Protein AF-A0AAU3JNM6-F1 (afdb_monomer_lite)

Foldseek 3Di:
DPPPQQWEKEWADEPVQQWIKIAIDHNPSVLVVVLCVQLQWDQDPPRITTHHPDHHVRSCVSSVVSCVVSSYHYHYDPDHDVVNVVVVVVVVVPD

Radius of gyration: 14.05 Å; chains: 1; bounding box: 40×29×35 Å

Sequence (95 aa):
MPPHPPAQITVAYSRHLDGLIAFSHGEQWRWAHAALAEAGFTKRDAGSFHTPGDSVPVAMTKLLPIARRHRASLQVSGRPYLGDVADQIAAHRSH

pLDDT: mean 73.11, std 12.08, range [44.09, 86.44]

Structure (mmCIF, N/CA/C/O backbone):
data_AF-A0AAU3JNM6-F1
#
_entry.id   AF-A0AAU3JNM6-F1
#
loop_
_atom_site.group_PDB
_atom_site.id
_atom_site.type_symbol
_atom_site.label_atom_id
_atom_site.label_alt_id
_atom_site.label_comp_id
_atom_site.label_asym_id
_atom_site.label_entity_id
_atom_site.label_seq_id
_atom_site.pdbx_PDB_ins_code
_atom_site.Cartn_x
_atom_site.Cartn_y
_atom_site.Cartn_z
_atom_site.occupancy
_atom_site.B_iso_or_equiv
_atom_site.auth_seq_id
_atom_site.auth_comp_id
_atom_site.auth_asym_id
_atom_site.auth_atom_id
_atom_site.pdbx_PDB_model_num
ATOM 1 N N . MET A 1 1 ? 6.913 11.507 22.324 1.00 45.28 1 MET A N 1
ATOM 2 C CA . MET A 1 1 ? 6.748 10.541 21.217 1.00 45.28 1 MET A CA 1
ATOM 3 C C . MET A 1 1 ? 5.441 10.866 20.517 1.00 45.28 1 MET A C 1
ATOM 5 O O . MET A 1 1 ? 4.449 10.980 21.229 1.00 45.28 1 MET A O 1
ATOM 9 N N . PRO A 1 2 ? 5.403 11.087 19.192 1.00 49.09 2 PRO A N 1
ATOM 10 C CA . PRO A 1 2 ? 4.119 11.137 18.504 1.00 49.09 2 PRO A CA 1
ATOM 11 C C . PRO A 1 2 ? 3.435 9.772 18.690 1.00 49.09 2 PRO A C 1
ATOM 13 O O . PRO A 1 2 ? 4.137 8.756 18.689 1.00 49.09 2 PRO A O 1
ATOM 16 N N . PRO A 1 3 ? 2.109 9.715 18.909 1.00 54.94 3 PRO A N 1
ATOM 17 C CA . PRO A 1 3 ? 1.413 8.442 18.990 1.00 54.94 3 PRO A CA 1
ATOM 18 C C . PRO A 1 3 ? 1.659 7.726 17.670 1.00 54.94 3 PRO A C 1
ATOM 20 O O . PRO A 1 3 ? 1.326 8.255 16.607 1.00 54.94 3 PRO A O 1
ATOM 23 N N . HIS A 1 4 ? 2.306 6.564 17.727 1.00 55.16 4 HIS A N 1
ATOM 24 C CA . HIS A 1 4 ? 2.432 5.734 16.547 1.00 55.16 4 HIS A CA 1
ATOM 25 C C . HIS A 1 4 ? 1.003 5.448 16.085 1.00 55.16 4 HIS A C 1
ATOM 27 O O . HIS A 1 4 ? 0.201 4.936 16.870 1.00 55.16 4 HIS A O 1
ATOM 33 N N . PRO A 1 5 ? 0.639 5.851 14.862 1.00 62.00 5 PRO A N 1
ATOM 34 C CA . PRO A 1 5 ? -0.696 5.613 14.361 1.00 62.00 5 PRO A CA 1
ATOM 35 C C . PRO A 1 5 ? -0.929 4.103 14.416 1.00 62.00 5 PRO A C 1
ATOM 37 O O . PRO A 1 5 ? -0.034 3.329 14.054 1.00 62.00 5 PRO A O 1
ATOM 40 N N . PRO A 1 6 ? -2.089 3.670 14.925 1.00 71.88 6 PRO A N 1
ATOM 41 C CA . PRO A 1 6 ? -2.301 2.266 15.234 1.00 71.88 6 PRO A CA 1
ATOM 42 C C . PRO A 1 6 ? -2.326 1.402 13.966 1.00 71.88 6 PRO A C 1
ATOM 44 O O .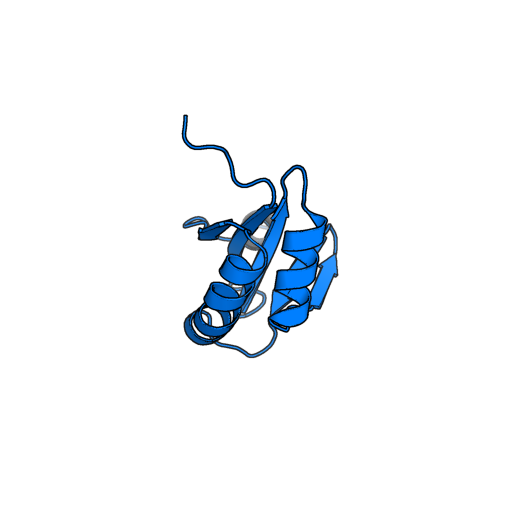 PRO A 1 6 ? -2.037 0.211 14.027 1.00 71.88 6 PRO A O 1
ATOM 47 N N . ALA A 1 7 ? -2.618 2.003 12.810 1.00 79.88 7 ALA A N 1
ATOM 48 C CA . ALA A 1 7 ? -2.489 1.396 11.495 1.00 79.88 7 ALA A CA 1
ATOM 49 C C . ALA A 1 7 ? -1.347 2.069 10.719 1.00 79.88 7 ALA A C 1
ATOM 51 O O . ALA A 1 7 ? -1.313 3.294 10.581 1.00 79.88 7 ALA A O 1
ATOM 52 N N . GLN A 1 8 ? -0.416 1.274 10.198 1.00 81.31 8 GLN A N 1
ATOM 53 C CA . GLN A 1 8 ? 0.719 1.752 9.412 1.00 81.31 8 GLN A CA 1
ATOM 54 C C . GLN A 1 8 ? 0.796 0.991 8.091 1.00 81.31 8 GLN A C 1
ATOM 56 O O . GLN A 1 8 ? 0.575 -0.218 8.023 1.00 81.31 8 GLN A O 1
ATOM 61 N N . ILE A 1 9 ? 1.091 1.726 7.027 1.00 84.75 9 ILE A N 1
ATOM 62 C CA . ILE A 1 9 ? 1.261 1.221 5.673 1.00 84.75 9 ILE A CA 1
ATOM 63 C C . ILE A 1 9 ? 2.651 1.650 5.226 1.00 84.75 9 ILE A C 1
ATOM 65 O O . ILE A 1 9 ? 2.900 2.839 5.042 1.00 84.75 9 ILE A O 1
ATOM 69 N N . THR A 1 10 ? 3.548 0.690 5.032 1.00 85.62 10 THR A N 1
ATOM 70 C CA . THR A 1 10 ? 4.841 0.951 4.395 1.00 85.62 10 THR A CA 1
AT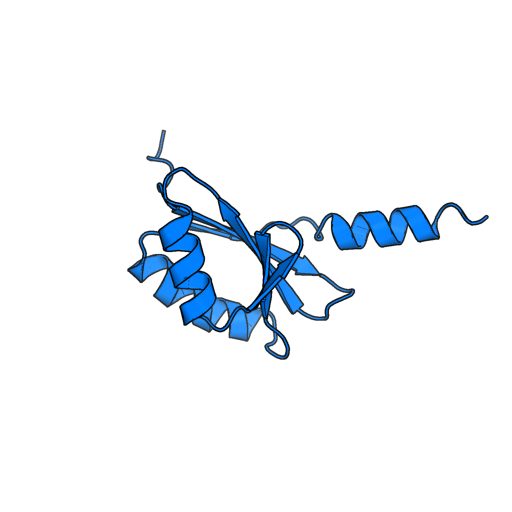OM 71 C C . THR A 1 10 ? 4.733 0.609 2.927 1.00 85.62 10 THR A C 1
ATOM 73 O O . THR A 1 10 ? 4.380 -0.517 2.596 1.00 85.62 10 THR A O 1
ATOM 76 N N . VAL A 1 11 ? 5.060 1.549 2.049 1.00 84.44 11 VAL A N 1
ATOM 77 C CA . VAL A 1 11 ? 5.144 1.313 0.605 1.00 84.44 11 VAL A CA 1
ATOM 78 C C . VAL A 1 11 ? 6.598 1.298 0.155 1.00 84.44 11 VAL A C 1
ATOM 80 O O . VAL A 1 11 ? 7.409 2.100 0.613 1.00 84.44 11 VAL A O 1
ATOM 83 N N . ALA A 1 12 ? 6.932 0.378 -0.737 1.00 82.00 12 ALA A N 1
ATOM 84 C CA . ALA A 1 12 ? 8.236 0.232 -1.359 1.00 82.00 12 ALA A CA 1
ATOM 85 C C . ALA A 1 12 ? 8.052 0.029 -2.863 1.00 82.00 12 ALA A C 1
ATOM 87 O O . ALA A 1 12 ? 7.090 -0.594 -3.309 1.00 82.00 12 ALA A O 1
ATOM 88 N N . TYR A 1 13 ? 8.988 0.543 -3.649 1.00 77.88 13 TYR A N 1
ATOM 89 C CA . TYR A 1 13 ? 9.012 0.295 -5.084 1.00 77.88 13 TYR A CA 1
ATOM 90 C C . TYR A 1 13 ? 9.703 -1.041 -5.377 1.00 77.88 13 TYR A C 1
ATOM 92 O O . TYR A 1 13 ? 10.760 -1.331 -4.805 1.00 77.88 13 TYR A O 1
ATOM 100 N N . SER A 1 14 ? 9.111 -1.847 -6.260 1.00 72.50 14 SER A N 1
ATOM 101 C CA . SER A 1 14 ? 9.732 -3.060 -6.797 1.00 72.50 14 SER A CA 1
ATOM 102 C C . SER A 1 14 ? 9.918 -2.899 -8.298 1.00 72.50 14 SER A C 1
ATOM 104 O O . SER A 1 14 ? 8.964 -2.600 -9.016 1.00 72.50 14 SER A O 1
ATOM 106 N N . ARG A 1 15 ? 11.153 -3.115 -8.760 1.00 70.69 15 ARG A N 1
ATOM 107 C CA . ARG A 1 15 ? 11.494 -3.079 -10.183 1.00 70.69 15 ARG A CA 1
ATOM 108 C C . ARG A 1 15 ? 11.009 -4.341 -10.885 1.00 70.69 15 ARG A C 1
ATOM 110 O O . ARG A 1 15 ? 10.504 -4.250 -11.992 1.00 70.69 15 ARG A O 1
ATOM 117 N N . HIS A 1 16 ? 11.085 -5.492 -10.215 1.00 70.25 16 HIS A N 1
ATOM 118 C CA . HIS A 1 16 ? 10.596 -6.768 -10.752 1.00 70.25 16 HIS A CA 1
ATOM 119 C C . HIS A 1 16 ? 9.100 -6.789 -11.072 1.00 70.25 16 HIS A C 1
ATOM 121 O O . HIS A 1 16 ? 8.676 -7.473 -11.998 1.00 70.25 16 HIS A O 1
ATOM 127 N N . LEU A 1 17 ? 8.292 -6.088 -10.277 1.00 67.88 17 LEU A N 1
ATOM 128 C CA . LEU A 1 17 ? 6.834 -6.092 -10.406 1.00 67.88 17 LEU A CA 1
ATOM 129 C C . LEU A 1 17 ? 6.288 -4.821 -11.062 1.00 67.88 17 LEU A C 1
ATOM 131 O O . LEU A 1 17 ? 5.071 -4.634 -11.049 1.00 67.88 17 LEU A O 1
ATOM 135 N N . ASP A 1 18 ? 7.184 -3.968 -11.577 1.00 68.56 18 ASP A N 1
ATOM 136 C CA . ASP A 1 18 ? 6.896 -2.672 -12.206 1.00 68.56 18 ASP A CA 1
ATOM 137 C C . ASP A 1 18 ? 5.797 -1.900 -11.451 1.00 68.56 18 ASP A C 1
ATOM 139 O O . ASP A 1 18 ? 4.733 -1.573 -11.973 1.00 68.56 18 ASP A O 1
ATOM 143 N N . GLY A 1 19 ? 5.987 -1.721 -10.138 1.00 74.50 19 GLY A N 1
ATOM 144 C CA . GLY A 1 19 ? 4.911 -1.206 -9.296 1.00 74.50 19 GLY A CA 1
ATOM 145 C C . GLY A 1 19 ? 5.249 -1.022 -7.823 1.00 74.50 19 GLY A C 1
ATOM 146 O O . GLY A 1 19 ? 6.378 -1.223 -7.363 1.00 74.50 19 GLY A O 1
ATOM 147 N N . LEU A 1 20 ? 4.232 -0.609 -7.063 1.00 80.88 20 LEU A N 1
ATOM 148 C CA . LEU A 1 20 ? 4.330 -0.436 -5.616 1.00 80.88 20 LEU A CA 1
ATOM 149 C C . LEU A 1 20 ? 3.941 -1.709 -4.880 1.00 80.88 20 LEU A C 1
ATOM 151 O O . LEU A 1 20 ? 2.881 -2.291 -5.117 1.00 80.88 20 LEU A O 1
ATOM 155 N N . ILE A 1 21 ? 4.783 -2.066 -3.919 1.00 83.31 21 ILE A N 1
ATOM 156 C CA . ILE A 1 21 ? 4.504 -3.072 -2.909 1.00 83.31 21 ILE A CA 1
ATOM 157 C C . ILE A 1 21 ? 4.199 -2.368 -1.595 1.00 83.31 21 ILE A C 1
ATOM 159 O O . ILE A 1 21 ? 4.960 -1.511 -1.154 1.00 83.31 21 ILE A O 1
ATOM 163 N N . ALA A 1 22 ? 3.095 -2.728 -0.956 1.00 84.94 22 ALA A N 1
ATOM 164 C CA . ALA A 1 22 ? 2.676 -2.179 0.320 1.00 84.94 22 ALA A CA 1
ATOM 165 C C . ALA A 1 22 ? 2.624 -3.253 1.412 1.00 84.94 22 ALA A C 1
ATOM 167 O O . ALA A 1 22 ? 2.313 -4.416 1.158 1.00 84.94 22 ALA A O 1
ATOM 168 N N . PHE A 1 23 ? 2.900 -2.837 2.645 1.00 83.69 23 PHE A N 1
ATOM 169 C CA . PHE A 1 23 ? 2.900 -3.663 3.846 1.00 83.69 23 PHE A CA 1
ATOM 170 C C . PHE A 1 23 ? 2.046 -3.001 4.917 1.00 83.69 23 PHE A C 1
ATOM 172 O O . PHE A 1 23 ? 2.400 -1.941 5.440 1.00 83.69 23 PHE A O 1
ATOM 179 N N . SER A 1 24 ? 0.942 -3.645 5.285 1.00 83.38 24 SER A N 1
ATOM 180 C CA . SER A 1 24 ? 0.153 -3.256 6.452 1.00 83.38 24 SER A CA 1
ATOM 181 C C . SER A 1 24 ? 0.788 -3.809 7.729 1.00 83.38 24 SER A C 1
ATOM 183 O O . SER A 1 24 ? 0.993 -5.017 7.832 1.00 83.38 24 SER A O 1
ATOM 185 N N . HIS A 1 25 ? 1.059 -2.955 8.709 1.00 75.31 25 HIS A N 1
ATOM 186 C CA . HIS A 1 25 ? 1.601 -3.335 10.014 1.00 75.31 25 HIS A CA 1
ATOM 187 C C . HIS A 1 25 ? 1.071 -2.401 11.120 1.00 75.31 25 HIS A C 1
ATOM 189 O O . HIS A 1 25 ? 0.373 -1.423 10.844 1.00 75.31 25 HIS A O 1
ATOM 195 N N . GLY A 1 26 ? 1.353 -2.736 12.381 1.00 72.75 26 GLY A N 1
ATOM 196 C CA . GLY A 1 26 ? 0.805 -2.055 13.560 1.00 72.75 26 GLY A CA 1
ATOM 197 C C . GLY A 1 26 ? -0.363 -2.805 14.209 1.00 72.75 26 GLY A C 1
ATOM 198 O O . GLY A 1 26 ? -0.870 -3.794 13.677 1.00 72.75 26 GLY A O 1
ATOM 199 N N . GLU A 1 27 ? -0.787 -2.334 15.381 1.00 70.06 27 GLU A N 1
ATOM 200 C CA . GLU A 1 27 ? -1.828 -2.974 16.201 1.00 70.06 27 GLU A CA 1
ATOM 201 C C . GLU A 1 27 ? -3.191 -3.052 15.490 1.00 70.06 27 GLU A C 1
ATOM 203 O O . GLU A 1 27 ? -3.938 -4.012 15.665 1.00 70.06 27 GLU A O 1
ATOM 208 N N . GLN A 1 28 ? -3.494 -2.087 14.618 1.00 78.62 28 GLN A N 1
ATOM 209 C CA . GLN A 1 28 ? -4.716 -2.020 13.812 1.00 78.62 28 GLN A CA 1
ATOM 210 C C . GLN A 1 28 ? -4.445 -2.288 12.326 1.00 78.62 28 GLN A C 1
ATOM 212 O O . GLN A 1 28 ? -5.002 -1.637 11.439 1.00 78.62 28 GLN A O 1
ATOM 217 N N . TRP A 1 29 ? -3.626 -3.302 12.035 1.00 75.38 29 TRP A N 1
ATOM 218 C CA . TRP A 1 29 ? -3.308 -3.743 10.669 1.00 75.38 29 TRP A CA 1
ATOM 219 C C . TRP A 1 29 ? -4.545 -3.982 9.780 1.00 75.38 29 TRP A C 1
ATOM 221 O O . TRP A 1 29 ? -4.461 -3.844 8.563 1.00 75.38 29 TRP A O 1
ATOM 231 N N . ARG A 1 30 ? -5.714 -4.291 10.363 1.00 79.25 30 ARG A N 1
ATOM 232 C CA . ARG A 1 30 ? -6.981 -4.469 9.629 1.00 79.25 30 ARG A CA 1
ATOM 233 C C . ARG A 1 30 ? -7.453 -3.197 8.918 1.00 79.25 30 ARG A C 1
ATOM 235 O O . ARG A 1 30 ? -7.989 -3.295 7.820 1.00 79.25 30 ARG A O 1
ATOM 242 N N . TRP A 1 31 ? -7.238 -2.015 9.497 1.00 81.31 31 TRP A N 1
ATOM 243 C CA . TRP A 1 31 ? -7.576 -0.743 8.843 1.00 81.31 31 TRP A CA 1
ATOM 244 C C . TRP A 1 31 ? -6.611 -0.427 7.703 1.00 81.31 31 TRP A C 1
ATOM 246 O O . TRP A 1 31 ? -7.034 -0.002 6.633 1.00 81.31 31 TRP A O 1
ATOM 256 N N . ALA A 1 32 ? -5.323 -0.721 7.896 1.00 81.56 32 ALA A N 1
ATOM 257 C CA . ALA A 1 32 ? -4.329 -0.633 6.832 1.00 81.56 32 ALA A CA 1
ATOM 258 C C . ALA A 1 32 ? -4.653 -1.592 5.669 1.00 81.56 32 ALA A C 1
ATOM 260 O O . ALA A 1 32 ? -4.547 -1.208 4.509 1.00 81.56 32 ALA A O 1
ATOM 261 N N . HIS A 1 33 ? -5.122 -2.807 5.967 1.00 84.44 33 HIS A N 1
ATOM 262 C CA . HIS A 1 33 ? -5.595 -3.758 4.959 1.00 84.44 33 HIS A CA 1
ATOM 263 C C . HIS A 1 33 ? -6.809 -3.215 4.195 1.00 84.44 33 HIS A C 1
ATOM 265 O O . HIS A 1 33 ? -6.808 -3.225 2.967 1.00 84.44 33 HIS A O 1
ATOM 271 N N . ALA A 1 34 ? -7.829 -2.722 4.904 1.00 84.31 34 ALA A N 1
ATOM 272 C CA . ALA A 1 34 ? -9.027 -2.164 4.279 1.00 84.31 34 ALA A CA 1
ATOM 273 C C . ALA A 1 34 ? -8.688 -0.981 3.360 1.00 84.31 34 ALA A C 1
ATOM 275 O O . ALA A 1 34 ? -9.177 -0.921 2.235 1.00 84.31 34 ALA A O 1
ATOM 276 N N . ALA A 1 35 ? -7.786 -0.098 3.799 1.00 85.06 35 ALA A N 1
ATOM 277 C CA . ALA A 1 35 ? -7.306 1.016 2.993 1.00 85.06 35 ALA A CA 1
ATOM 278 C C . ALA A 1 35 ? -6.592 0.558 1.711 1.00 85.06 35 ALA A C 1
ATOM 280 O O . ALA A 1 35 ? -6.797 1.141 0.651 1.00 85.06 35 ALA A O 1
ATOM 281 N N . LEU A 1 36 ? -5.772 -0.495 1.788 1.00 84.31 36 LEU A N 1
ATOM 282 C CA . LEU A 1 36 ? -5.085 -1.057 0.623 1.00 84.31 36 LEU A CA 1
ATOM 283 C C . LEU A 1 36 ? -6.068 -1.697 -0.362 1.00 84.31 36 LEU A C 1
ATOM 285 O O . LEU A 1 36 ? -5.976 -1.441 -1.560 1.00 84.31 36 LEU A O 1
ATOM 289 N N . ALA A 1 37 ? -7.043 -2.458 0.138 1.00 85.19 37 ALA A N 1
ATOM 290 C CA . ALA A 1 37 ? -8.080 -3.059 -0.695 1.00 85.19 37 ALA A CA 1
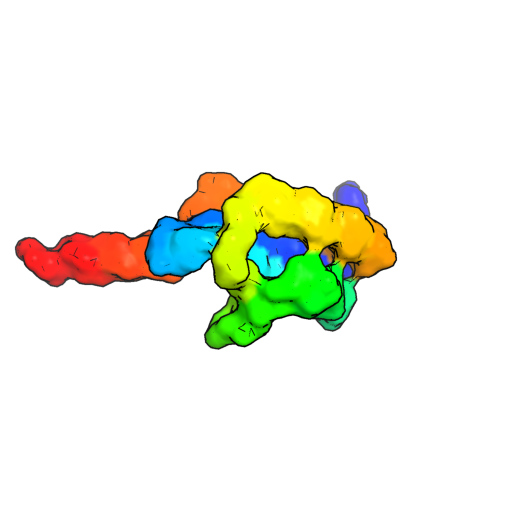ATOM 291 C C . ALA A 1 37 ? -8.952 -1.996 -1.391 1.00 85.19 37 ALA A C 1
ATOM 293 O O . ALA A 1 37 ? -9.206 -2.099 -2.588 1.00 85.19 37 ALA A O 1
ATOM 294 N N . GLU A 1 38 ? -9.361 -0.941 -0.675 1.00 86.44 38 GLU A N 1
ATOM 295 C CA . GLU A 1 38 ? -10.140 0.177 -1.237 1.00 86.44 38 GLU A CA 1
ATOM 296 C C . GLU A 1 38 ? -9.324 0.987 -2.260 1.00 86.44 38 GLU A C 1
ATOM 298 O O . GLU A 1 38 ? -9.870 1.468 -3.249 1.00 86.44 38 GLU A O 1
ATOM 303 N N . ALA A 1 39 ? -8.005 1.089 -2.071 1.00 82.75 39 ALA A N 1
ATOM 304 C CA . ALA A 1 39 ? -7.097 1.742 -3.013 1.00 82.75 39 ALA A CA 1
ATOM 305 C C . ALA A 1 39 ? -6.788 0.902 -4.269 1.00 82.75 39 ALA A C 1
ATOM 307 O O . ALA A 1 39 ? -6.062 1.374 -5.143 1.00 82.75 39 ALA A O 1
ATOM 308 N N . GLY A 1 40 ? -7.330 -0.317 -4.373 1.00 84.69 40 GLY A N 1
ATOM 309 C CA . GLY A 1 40 ? -7.137 -1.206 -5.521 1.00 84.69 40 GLY A CA 1
ATOM 310 C C . GLY A 1 40 ? -5.882 -2.076 -5.442 1.00 84.69 40 GLY A C 1
ATOM 311 O O . GLY A 1 40 ? -5.506 -2.700 -6.433 1.00 84.69 40 GLY A O 1
ATOM 312 N N . PHE A 1 41 ? -5.228 -2.153 -4.281 1.00 86.19 41 PHE A N 1
ATOM 313 C CA . PHE A 1 41 ? -4.127 -3.088 -4.099 1.00 86.19 41 PHE A CA 1
ATOM 314 C C . PHE A 1 41 ? -4.660 -4.508 -3.932 1.00 86.19 41 PHE A C 1
ATOM 316 O O . PHE A 1 41 ? -5.582 -4.776 -3.161 1.00 86.19 41 PHE A O 1
ATOM 323 N N . THR A 1 42 ? -4.000 -5.444 -4.600 1.00 84.88 42 THR A N 1
ATOM 324 C CA . THR A 1 42 ? -4.280 -6.870 -4.473 1.00 84.88 42 THR A CA 1
ATOM 325 C C . THR A 1 42 ? -3.321 -7.486 -3.466 1.00 84.88 42 THR A C 1
ATOM 327 O O . THR A 1 42 ? -2.110 -7.260 -3.522 1.00 84.88 42 THR A O 1
ATOM 330 N N . LYS A 1 43 ? -3.853 -8.274 -2.528 1.00 83.19 43 LYS A N 1
ATOM 331 C CA . LYS A 1 43 ? -3.030 -9.018 -1.573 1.00 83.19 43 LYS A CA 1
ATOM 332 C C . LYS A 1 43 ? -2.201 -10.072 -2.317 1.00 83.19 43 LYS A C 1
ATOM 334 O O . LYS A 1 43 ? -2.744 -10.887 -3.056 1.00 83.19 43 LYS A O 1
ATOM 339 N N . ARG A 1 44 ? -0.895 -10.053 -2.079 1.00 79.62 44 ARG A N 1
ATOM 340 C CA . ARG A 1 44 ? 0.108 -11.023 -2.525 1.00 79.62 44 ARG A CA 1
ATOM 341 C C . ARG A 1 44 ? 0.548 -11.912 -1.357 1.00 79.62 44 ARG A C 1
ATOM 343 O O . ARG A 1 44 ? 0.059 -11.803 -0.227 1.00 79.62 44 ARG A O 1
ATOM 350 N N . ASP A 1 45 ? 1.495 -12.797 -1.642 1.00 68.62 45 ASP A N 1
ATOM 351 C CA . ASP A 1 45 ? 2.123 -13.671 -0.661 1.00 68.62 45 ASP A CA 1
ATOM 352 C C . ASP A 1 45 ? 2.751 -12.913 0.517 1.00 68.62 45 ASP A C 1
ATOM 354 O O . ASP A 1 45 ? 3.173 -11.754 0.420 1.00 68.62 45 ASP A O 1
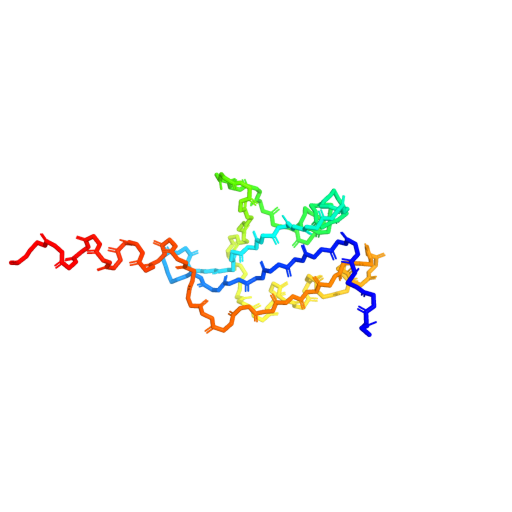ATOM 358 N N . ALA A 1 46 ? 2.774 -13.594 1.664 1.00 69.06 46 ALA A N 1
ATOM 359 C CA . ALA A 1 46 ? 3.367 -13.125 2.917 1.00 69.06 46 ALA A CA 1
ATOM 360 C C . ALA A 1 46 ? 2.801 -11.798 3.478 1.00 69.06 46 ALA A C 1
ATOM 362 O O . ALA A 1 46 ? 3.451 -11.143 4.289 1.00 69.06 46 ALA A O 1
ATOM 363 N N . GLY A 1 47 ? 1.584 -11.394 3.086 1.00 71.19 47 GLY A N 1
ATOM 364 C CA . GLY A 1 47 ? 0.948 -10.168 3.597 1.00 71.19 47 GLY A CA 1
ATOM 365 C C . GLY A 1 47 ? 1.436 -8.882 2.925 1.00 71.19 47 GLY A C 1
ATOM 366 O O . GLY A 1 47 ? 1.159 -7.788 3.419 1.00 71.19 47 GLY A O 1
ATOM 367 N N . SER A 1 48 ? 2.140 -9.019 1.801 1.00 80.31 48 SER A N 1
ATOM 368 C CA . SER A 1 48 ? 2.420 -7.914 0.892 1.00 80.31 48 SER A CA 1
ATOM 369 C C . SER A 1 48 ? 1.200 -7.607 0.022 1.00 80.31 48 SER A C 1
ATOM 371 O O . SER A 1 48 ? 0.329 -8.451 -0.188 1.00 80.31 48 SER A O 1
ATOM 373 N N . PHE A 1 49 ? 1.123 -6.386 -0.483 1.00 84.62 49 PHE A N 1
ATOM 374 C CA . PHE A 1 49 ? 0.069 -5.924 -1.376 1.00 84.62 49 PHE A CA 1
ATOM 375 C C . PHE A 1 49 ? 0.707 -5.298 -2.604 1.00 84.62 49 PHE A C 1
ATOM 377 O O . PHE A 1 49 ? 1.687 -4.576 -2.470 1.00 84.62 49 PHE A O 1
ATOM 384 N N . HIS A 1 50 ? 0.165 -5.543 -3.789 1.00 84.19 50 HIS A N 1
ATOM 385 C CA . HIS A 1 50 ? 0.693 -5.014 -5.045 1.00 84.19 50 HIS A CA 1
ATOM 386 C C . HIS A 1 50 ? -0.409 -4.304 -5.824 1.00 84.19 50 HIS A C 1
ATOM 388 O O . HIS A 1 50 ? -1.559 -4.741 -5.811 1.00 84.19 50 HIS A O 1
ATOM 394 N N . THR A 1 51 ? -0.056 -3.208 -6.490 1.00 80.88 51 THR A N 1
ATOM 395 C CA . THR A 1 51 ? -0.933 -2.536 -7.454 1.00 80.88 51 THR A CA 1
ATOM 396 C C . THR A 1 51 ? -0.427 -2.807 -8.874 1.00 80.88 51 THR A C 1
ATOM 398 O O . THR A 1 51 ? 0.634 -2.302 -9.251 1.00 80.88 51 THR A O 1
ATOM 401 N N . PRO A 1 52 ? -1.117 -3.653 -9.656 1.00 68.69 52 PRO A N 1
ATOM 402 C CA . PRO A 1 52 ? -0.745 -3.891 -11.041 1.00 68.69 52 PRO A CA 1
ATOM 403 C C . PRO A 1 52 ? -1.204 -2.727 -11.932 1.00 68.69 52 PRO A C 1
ATOM 405 O O . PRO A 1 52 ? -2.381 -2.378 -11.956 1.00 68.69 52 PRO A O 1
ATOM 408 N N . GLY A 1 53 ? -0.278 -2.161 -12.710 1.00 68.38 53 GLY A N 1
ATOM 409 C CA . GLY A 1 53 ? -0.594 -1.278 -13.841 1.00 68.38 53 GLY A CA 1
ATOM 410 C C . GLY A 1 53 ? -0.734 0.218 -13.539 1.00 68.38 53 GLY A C 1
ATOM 411 O O . GLY A 1 53 ? -0.793 1.006 -14.481 1.00 68.38 53 GLY A O 1
ATOM 412 N N . ASP A 1 54 ? -0.736 0.641 -12.273 1.00 72.31 54 ASP A N 1
ATOM 413 C CA . ASP A 1 54 ? -0.638 2.061 -11.923 1.00 72.31 54 ASP A CA 1
ATOM 414 C C . ASP A 1 54 ? 0.831 2.479 -11.774 1.00 72.31 54 ASP A C 1
ATOM 416 O O . ASP A 1 54 ? 1.599 1.863 -11.031 1.00 72.31 54 ASP A O 1
ATOM 420 N N . SER A 1 55 ? 1.213 3.605 -12.385 1.00 73.94 55 SER A N 1
ATOM 421 C CA . SER A 1 55 ? 2.477 4.262 -12.045 1.00 73.94 55 SER A CA 1
ATOM 422 C C . SER A 1 55 ? 2.498 4.629 -10.557 1.00 73.94 55 SER A C 1
ATOM 424 O O . SER A 1 55 ? 1.486 5.062 -10.002 1.00 73.94 55 SER A O 1
ATOM 426 N N . VAL A 1 56 ? 3.675 4.550 -9.926 1.00 74.25 56 VAL A N 1
ATOM 427 C CA . VAL A 1 56 ? 3.915 4.948 -8.522 1.00 74.25 56 VAL A CA 1
ATOM 428 C C . VAL A 1 56 ? 3.146 6.214 -8.098 1.00 74.25 56 VAL A C 1
ATOM 430 O O . VAL A 1 56 ? 2.429 6.152 -7.098 1.00 74.25 56 VAL A O 1
ATOM 433 N N . PRO A 1 57 ? 3.227 7.352 -8.821 1.00 77.69 57 PRO A N 1
ATOM 434 C CA . PRO A 1 57 ? 2.497 8.558 -8.436 1.00 77.69 57 PRO A CA 1
ATOM 435 C C . PRO A 1 57 ? 0.973 8.377 -8.454 1.00 77.69 57 PRO A C 1
ATOM 437 O O . PRO A 1 57 ? 0.314 8.825 -7.523 1.00 77.69 57 PRO A O 1
ATOM 440 N N . VAL A 1 58 ? 0.413 7.669 -9.441 1.00 81.56 58 VAL A N 1
ATOM 441 C CA . VAL A 1 58 ? -1.037 7.416 -9.551 1.00 81.56 58 VAL A CA 1
ATOM 442 C C . VAL A 1 58 ? -1.533 6.590 -8.366 1.00 81.56 58 VAL A C 1
ATOM 444 O O . VAL A 1 58 ? -2.510 6.959 -7.710 1.00 81.56 58 VAL A O 1
ATOM 447 N N . ALA A 1 59 ? -0.825 5.510 -8.041 1.00 80.25 59 ALA A N 1
ATOM 448 C CA . ALA A 1 59 ? -1.152 4.664 -6.901 1.00 80.25 59 ALA A CA 1
ATOM 449 C C . ALA A 1 59 ? -1.045 5.423 -5.566 1.00 80.25 59 ALA A C 1
ATOM 451 O O . ALA A 1 59 ? -1.915 5.288 -4.705 1.00 80.25 59 ALA A O 1
ATOM 452 N N . MET A 1 60 ? -0.034 6.284 -5.401 1.00 80.44 60 MET A N 1
ATOM 453 C CA . MET A 1 60 ? 0.106 7.135 -4.214 1.00 80.44 60 MET A CA 1
ATOM 454 C C . MET A 1 60 ? -1.026 8.161 -4.093 1.00 80.44 60 MET A C 1
ATOM 456 O O . MET A 1 60 ? -1.546 8.365 -2.995 1.00 80.44 60 MET A O 1
ATOM 460 N N . THR A 1 61 ? -1.451 8.777 -5.201 1.00 83.25 61 THR A N 1
ATOM 461 C CA . THR A 1 61 ? -2.574 9.726 -5.217 1.00 83.25 61 THR A CA 1
ATOM 462 C C . THR A 1 61 ? -3.894 9.060 -4.826 1.00 83.25 61 THR A C 1
ATOM 464 O O . THR A 1 61 ? -4.695 9.687 -4.136 1.00 83.25 61 THR A O 1
ATOM 467 N N . LYS A 1 62 ? -4.109 7.791 -5.202 1.00 84.25 62 LYS A N 1
ATOM 468 C CA . LYS A 1 62 ? -5.274 6.998 -4.766 1.00 84.25 62 LYS A CA 1
ATOM 469 C C . LYS A 1 62 ? -5.169 6.588 -3.292 1.00 84.25 62 LYS A C 1
ATOM 471 O O . LYS A 1 62 ? -6.133 6.717 -2.542 1.00 84.25 62 LYS A O 1
ATOM 476 N N . LEU A 1 63 ? -3.992 6.138 -2.855 1.00 82.06 63 LEU A N 1
ATOM 477 C CA . LEU A 1 63 ? -3.777 5.592 -1.513 1.00 82.06 63 LEU A CA 1
ATOM 478 C C . LEU A 1 63 ? -3.797 6.659 -0.410 1.00 82.06 63 LEU A C 1
ATOM 480 O O . LEU A 1 63 ? -4.336 6.414 0.667 1.00 82.06 63 LEU A O 1
ATOM 484 N N . LEU A 1 64 ? -3.233 7.845 -0.654 1.00 84.06 64 LEU A N 1
ATOM 485 C CA . LEU A 1 64 ? -3.104 8.906 0.350 1.00 84.06 64 LEU A CA 1
ATOM 486 C C . LEU A 1 64 ? -4.443 9.358 0.980 1.00 84.06 64 LEU A C 1
ATOM 488 O O . LEU A 1 64 ? -4.517 9.416 2.212 1.00 84.06 64 LEU A O 1
ATOM 492 N N . PRO A 1 65 ? -5.511 9.676 0.218 1.00 84.88 65 PRO A N 1
ATOM 493 C CA . PRO A 1 65 ? -6.795 10.058 0.807 1.00 84.88 65 PRO A CA 1
ATOM 494 C C . PRO A 1 65 ? -7.452 8.902 1.575 1.00 84.88 65 PRO A C 1
ATOM 496 O O . PRO A 1 65 ? -8.032 9.127 2.639 1.00 84.88 65 PRO A O 1
ATOM 499 N N . ILE A 1 66 ? -7.312 7.669 1.087 1.00 85.25 66 ILE A N 1
ATOM 500 C CA . ILE A 1 66 ? -7.893 6.472 1.705 1.00 85.25 66 ILE A CA 1
ATOM 501 C C . ILE A 1 66 ? -7.173 6.149 3.023 1.00 85.25 66 ILE A C 1
ATOM 503 O O . ILE A 1 66 ? -7.818 5.970 4.054 1.00 85.25 66 ILE A O 1
ATOM 507 N N . ALA A 1 67 ? -5.838 6.181 3.046 1.00 83.88 67 ALA A N 1
ATOM 508 C CA . ALA A 1 67 ? -5.051 5.988 4.264 1.00 83.88 67 ALA A CA 1
ATOM 509 C C . ALA A 1 67 ? -5.426 7.015 5.346 1.00 83.88 67 ALA A C 1
ATOM 511 O O . ALA A 1 67 ? -5.673 6.647 6.496 1.00 83.88 67 ALA A O 1
ATOM 512 N N . ARG A 1 68 ? -5.585 8.294 4.968 1.00 82.31 68 ARG A N 1
ATOM 513 C CA . ARG A 1 68 ? -6.047 9.350 5.885 1.00 82.31 68 ARG A CA 1
ATOM 514 C C . ARG A 1 68 ? -7.444 9.067 6.441 1.00 82.31 68 ARG A C 1
ATOM 516 O O . ARG A 1 68 ? -7.662 9.265 7.636 1.00 82.31 68 ARG A O 1
ATOM 523 N N . ARG A 1 69 ? -8.371 8.580 5.609 1.00 84.44 69 ARG A N 1
ATOM 524 C CA . ARG A 1 69 ? -9.733 8.200 6.021 1.00 84.44 69 ARG A CA 1
ATOM 525 C C . ARG A 1 69 ? -9.725 7.075 7.059 1.00 84.44 69 ARG A C 1
ATOM 527 O O . ARG A 1 69 ? -10.464 7.144 8.036 1.00 84.44 69 ARG A O 1
ATOM 534 N N . HIS A 1 70 ? -8.845 6.093 6.882 1.00 79.12 70 HIS A N 1
ATOM 535 C CA . HIS A 1 70 ? -8.686 4.939 7.778 1.00 79.12 70 HIS A CA 1
ATOM 536 C C . HIS A 1 70 ? -7.741 5.192 8.963 1.00 79.12 70 HIS A C 1
ATOM 538 O O . HIS A 1 70 ? -7.373 4.253 9.666 1.00 79.12 70 HIS A O 1
ATOM 544 N N . ARG A 1 71 ? -7.328 6.450 9.199 1.00 79.75 71 ARG A N 1
ATOM 545 C CA . ARG A 1 71 ? -6.329 6.827 10.224 1.00 79.75 71 ARG A CA 1
ATOM 546 C C . ARG A 1 71 ? -5.042 5.991 10.140 1.00 79.75 71 ARG A C 1
ATOM 548 O O . ARG A 1 71 ? -4.381 5.753 11.151 1.00 79.75 71 ARG A O 1
ATOM 555 N N . ALA A 1 72 ? -4.696 5.550 8.934 1.00 79.25 72 ALA A N 1
ATOM 556 C CA . ALA A 1 72 ? -3.478 4.821 8.651 1.00 79.25 72 ALA A CA 1
ATOM 557 C C . ALA A 1 72 ? -2.373 5.803 8.258 1.00 79.25 72 ALA A C 1
ATOM 559 O O . ALA A 1 72 ? -2.585 6.709 7.449 1.00 79.25 72 ALA A O 1
ATOM 560 N N . SER A 1 73 ? -1.182 5.620 8.819 1.00 79.50 73 SER A N 1
ATOM 561 C CA . SER A 1 73 ? -0.012 6.370 8.371 1.00 79.50 73 SER A CA 1
ATOM 562 C C . SER A 1 73 ? 0.634 5.689 7.191 1.00 79.50 73 SER A C 1
ATOM 564 O O . SER A 1 73 ? 0.833 4.477 7.202 1.00 79.50 73 SER A O 1
ATOM 566 N N . LEU A 1 74 ? 0.972 6.490 6.192 1.00 79.00 74 LEU A N 1
ATOM 567 C CA . LEU A 1 74 ? 1.655 6.044 4.998 1.00 79.00 74 LEU A CA 1
ATOM 568 C C . LEU A 1 74 ? 3.126 6.429 5.107 1.00 79.00 74 LEU A C 1
ATOM 570 O O . LEU A 1 74 ? 3.460 7.610 5.178 1.00 79.00 74 LEU A O 1
ATOM 574 N N . GLN A 1 75 ? 3.998 5.432 5.099 1.00 80.12 75 GLN A N 1
ATOM 575 C CA . GLN A 1 75 ? 5.436 5.626 5.096 1.00 80.12 75 GLN A CA 1
ATOM 576 C C . GLN A 1 75 ? 6.009 5.101 3.784 1.00 80.12 75 GLN A C 1
ATOM 578 O O . GLN A 1 75 ? 5.826 3.940 3.426 1.00 80.12 75 GLN A O 1
ATOM 583 N N . VAL A 1 76 ? 6.709 5.963 3.051 1.00 75.06 76 VAL A N 1
ATOM 584 C CA . VAL A 1 76 ? 7.428 5.554 1.843 1.00 75.06 76 VAL A CA 1
ATOM 585 C C . VAL A 1 76 ? 8.812 5.086 2.263 1.00 75.06 76 VAL A C 1
ATOM 587 O O . VAL A 1 76 ? 9.608 5.863 2.792 1.00 75.06 76 VAL A O 1
ATOM 590 N N . SER A 1 77 ? 9.100 3.807 2.053 1.00 69.62 77 SER A N 1
ATOM 591 C CA . SER A 1 77 ? 10.445 3.284 2.226 1.00 69.62 77 SER A CA 1
ATOM 592 C C . SER A 1 77 ? 11.300 3.753 1.054 1.00 69.62 77 SER A C 1
ATOM 594 O O . SER A 1 77 ? 11.047 3.397 -0.094 1.00 69.62 77 SER A O 1
ATOM 596 N N . GLY A 1 78 ? 12.336 4.543 1.341 1.00 60.72 78 GLY A N 1
ATOM 597 C CA . GLY A 1 78 ? 13.354 4.921 0.354 1.00 60.72 78 GLY A CA 1
ATOM 598 C C . GLY A 1 78 ? 14.300 3.773 -0.020 1.00 60.72 78 GLY A C 1
ATOM 599 O O . GLY A 1 78 ? 15.191 3.960 -0.844 1.00 60.72 78 GLY A O 1
ATOM 600 N N . ARG A 1 79 ? 14.144 2.591 0.597 1.00 57.53 79 ARG A N 1
ATOM 601 C CA . ARG A 1 79 ? 14.915 1.389 0.265 1.00 57.53 79 ARG A CA 1
ATOM 602 C C . ARG A 1 79 ? 14.150 0.526 -0.745 1.00 57.53 79 ARG A C 1
ATOM 604 O O . ARG A 1 79 ? 12.941 0.351 -0.572 1.00 57.53 79 ARG A O 1
ATOM 611 N N . PRO A 1 80 ? 14.838 -0.045 -1.753 1.00 57.09 80 PRO A N 1
ATOM 612 C CA . PRO A 1 80 ? 14.226 -1.007 -2.663 1.00 57.09 80 PRO A CA 1
ATOM 613 C C . PRO A 1 80 ? 13.661 -2.187 -1.869 1.00 57.09 80 PRO A C 1
ATOM 615 O O . PRO A 1 80 ? 14.219 -2.578 -0.838 1.00 57.09 80 PRO A O 1
ATOM 618 N N . TYR A 1 81 ? 12.529 -2.724 -2.327 1.00 57.72 81 TYR A N 1
ATOM 619 C CA . TYR A 1 81 ? 11.898 -3.872 -1.685 1.00 57.72 81 TYR A CA 1
ATOM 620 C C . TYR A 1 81 ? 12.909 -5.021 -1.544 1.00 57.72 81 TYR A C 1
ATOM 622 O O . TYR A 1 81 ? 13.553 -5.401 -2.516 1.00 57.72 81 TYR A O 1
ATOM 630 N N . LEU A 1 82 ? 13.057 -5.583 -0.339 1.00 55.94 82 LEU A N 1
ATOM 631 C CA . LEU A 1 82 ? 14.044 -6.638 -0.069 1.00 55.94 82 LEU A CA 1
ATOM 632 C C . LEU A 1 82 ? 13.859 -7.881 -0.950 1.00 55.94 82 LEU A C 1
ATOM 634 O O . LEU A 1 82 ? 14.837 -8.579 -1.168 1.00 55.94 82 LEU A O 1
ATOM 638 N N . GLY A 1 83 ? 12.661 -8.142 -1.490 1.00 55.09 83 GLY A N 1
ATOM 639 C CA . GLY A 1 83 ? 12.463 -9.197 -2.493 1.00 55.09 83 GLY A CA 1
ATOM 640 C C . GLY A 1 83 ? 13.200 -8.925 -3.812 1.00 55.09 83 GLY A C 1
ATOM 641 O O . GLY A 1 83 ? 13.748 -9.846 -4.398 1.00 55.09 83 GLY A O 1
ATOM 642 N N . ASP A 1 84 ? 13.298 -7.657 -4.217 1.00 54.97 84 ASP A N 1
ATOM 643 C CA . ASP A 1 84 ? 14.080 -7.186 -5.375 1.00 54.97 84 ASP A CA 1
ATOM 644 C C . ASP A 1 84 ? 15.589 -7.337 -5.101 1.00 54.97 84 ASP A C 1
ATOM 646 O O . ASP A 1 84 ? 16.363 -7.767 -5.949 1.00 54.97 84 ASP A O 1
ATOM 650 N N . VAL A 1 85 ? 16.004 -7.047 -3.862 1.00 52.84 85 VAL A N 1
ATOM 651 C CA . VAL A 1 85 ? 17.397 -7.214 -3.420 1.00 52.84 85 VAL A CA 1
ATOM 652 C C . VAL A 1 85 ? 17.761 -8.693 -3.270 1.00 52.84 85 VAL A C 1
ATOM 654 O O . VAL A 1 85 ? 18.883 -9.073 -3.580 1.00 52.84 85 VAL A O 1
ATOM 657 N N . ALA A 1 86 ? 16.837 -9.543 -2.817 1.00 53.12 86 ALA A N 1
ATOM 658 C CA . ALA A 1 86 ? 17.046 -10.983 -2.717 1.00 53.12 86 ALA A CA 1
ATOM 659 C C . ALA A 1 8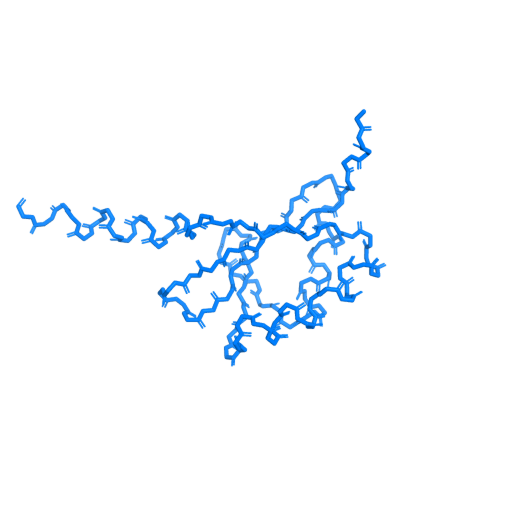6 ? 17.221 -11.621 -4.101 1.00 53.12 86 ALA A C 1
ATOM 661 O O . ALA A 1 86 ? 18.106 -12.459 -4.252 1.00 53.12 86 ALA A O 1
ATOM 662 N N . ASP A 1 87 ? 16.456 -11.180 -5.105 1.00 53.72 87 ASP A N 1
ATOM 663 C CA . ASP A 1 87 ? 16.633 -11.600 -6.500 1.00 53.72 87 ASP A CA 1
ATOM 664 C C . ASP A 1 87 ? 17.995 -11.138 -7.046 1.00 53.72 87 ASP A C 1
ATOM 666 O O . ASP A 1 87 ? 18.765 -11.934 -7.581 1.00 53.72 87 ASP A O 1
ATOM 670 N N . GLN A 1 88 ? 18.388 -9.888 -6.766 1.00 52.56 88 GLN A N 1
ATOM 671 C CA . GLN A 1 88 ? 19.705 -9.366 -7.143 1.00 52.56 88 GLN A CA 1
ATOM 672 C C . GLN A 1 88 ? 20.872 -10.098 -6.444 1.00 52.56 88 GLN A C 1
ATOM 674 O O . GLN A 1 88 ? 21.921 -10.317 -7.050 1.00 52.56 88 GLN A O 1
ATOM 679 N N . ILE A 1 89 ? 20.715 -10.500 -5.179 1.00 53.91 89 ILE A N 1
ATOM 680 C CA . ILE A 1 89 ? 21.721 -11.284 -4.442 1.00 53.91 89 ILE A CA 1
ATOM 681 C C . ILE A 1 89 ? 21.765 -12.730 -4.956 1.00 53.91 89 ILE A C 1
ATOM 683 O O . ILE A 1 89 ? 22.852 -13.300 -5.057 1.00 53.91 89 ILE A O 1
ATOM 687 N N . ALA A 1 90 ? 20.618 -13.318 -5.308 1.00 56.88 90 ALA A N 1
ATOM 688 C CA . ALA A 1 90 ? 20.554 -14.637 -5.933 1.00 56.88 90 ALA A CA 1
ATOM 689 C C . ALA A 1 90 ? 21.237 -14.632 -7.311 1.00 56.88 90 ALA A C 1
ATOM 691 O O . ALA A 1 90 ? 22.021 -15.534 -7.601 1.00 56.88 90 ALA A O 1
ATOM 692 N N . ALA A 1 91 ? 21.043 -13.572 -8.102 1.00 56.59 91 ALA A N 1
ATOM 693 C CA . ALA A 1 91 ? 21.718 -13.372 -9.383 1.00 56.59 91 ALA A CA 1
ATOM 694 C C . ALA A 1 91 ? 23.243 -13.177 -9.245 1.00 56.59 91 ALA A C 1
ATOM 696 O O . ALA A 1 91 ? 23.992 -13.496 -10.165 1.00 56.59 91 ALA A O 1
ATOM 697 N N . HIS A 1 92 ? 23.729 -12.694 -8.096 1.00 52.41 92 HIS A N 1
ATOM 698 C CA . HIS A 1 92 ? 25.161 -12.482 -7.847 1.00 52.41 92 HIS A CA 1
ATOM 699 C C . HIS A 1 92 ? 25.896 -13.711 -7.275 1.00 52.41 92 HIS A C 1
ATOM 701 O O . HIS A 1 92 ? 27.091 -13.636 -7.003 1.00 52.41 92 HIS A O 1
ATOM 707 N N . ARG A 1 93 ? 25.223 -14.857 -7.087 1.00 48.31 93 ARG A N 1
ATOM 708 C CA . ARG A 1 93 ? 25.862 -16.120 -6.653 1.00 48.31 93 ARG A CA 1
ATOM 709 C C . ARG A 1 93 ? 26.113 -17.119 -7.790 1.00 48.31 93 ARG A C 1
ATOM 711 O O . ARG A 1 93 ? 26.349 -18.295 -7.528 1.00 48.31 93 ARG A O 1
ATOM 718 N N . SER A 1 94 ? 26.082 -16.660 -9.039 1.00 49.34 94 SER A N 1
ATOM 719 C CA . SER A 1 94 ? 26.356 -17.470 -10.236 1.00 49.34 94 SER A CA 1
ATOM 720 C C . SER A 1 94 ? 27.568 -16.963 -11.027 1.00 49.34 94 SER A C 1
ATOM 722 O O . SER A 1 94 ? 27.504 -16.882 -12.252 1.00 49.34 94 SER A O 1
ATOM 724 N N . HIS A 1 95 ? 28.659 -16.605 -10.343 1.00 44.09 95 HIS A N 1
ATOM 725 C CA . HIS A 1 95 ? 29.960 -16.368 -10.972 1.00 44.09 95 HIS A CA 1
ATOM 726 C C . HIS A 1 95 ? 31.101 -16.888 -10.093 1.00 44.09 95 HIS A C 1
ATOM 728 O O . HIS A 1 95 ? 30.956 -16.830 -8.852 1.00 44.09 95 HIS A O 1
#

Secondary structure (DSSP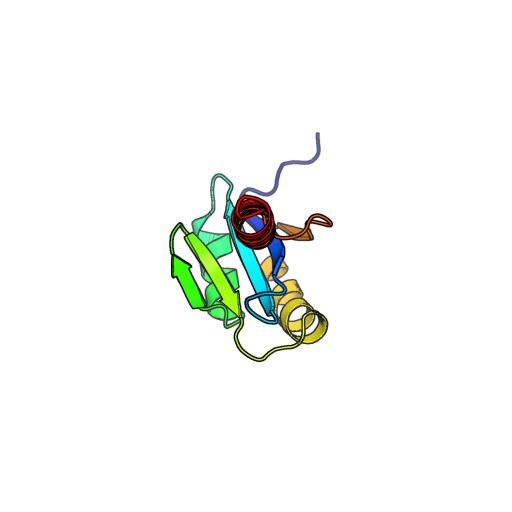, 8-state):
-PPPPSEEEEEEEETTTTEEEEEEESTTHHHHHHHHHHTTPEE-GGGEEE-SS--HHHHHHHHHHHHHHTTEEEEE-SSPPHHHHHHHHHHTT--